Protein AF-A0A316Z812-F1 (afdb_monomer)

Mean predicted aligned error: 15.99 Å

Organism: NCBI:txid58919

InterPro domains:
  IPR019034 Uncharacterised protein family UPF0390 [PF09495] (1-79)

Structure (mmCIF, N/CA/C/O backbone):
data_AF-A0A316Z812-F1
#
_entry.id   AF-A0A316Z812-F1
#
loop_
_atom_site.group_PDB
_atom_site.id
_atom_site.type_symbol
_atom_site.label_atom_id
_atom_site.label_alt_id
_atom_site.label_comp_id
_atom_site.label_asym_id
_atom_site.label_entity_id
_atom_site.label_seq_id
_atom_site.pdbx_PDB_ins_code
_atom_site.Cartn_x
_atom_site.Cartn_y
_ato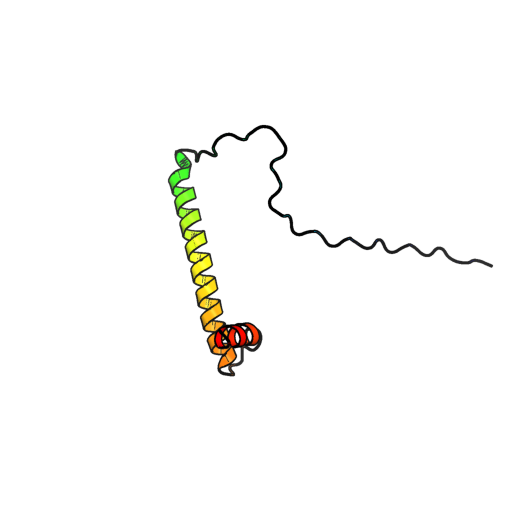m_site.Cartn_z
_atom_site.occupancy
_atom_site.B_iso_or_equiv
_atom_site.auth_seq_id
_atom_site.auth_comp_id
_atom_site.auth_asym_id
_atom_site.auth_atom_id
_atom_site.pdbx_PDB_model_num
ATOM 1 N N . MET A 1 1 ? 46.357 47.556 6.888 1.00 43.59 1 MET A N 1
ATOM 2 C CA . MET A 1 1 ? 46.137 46.123 6.592 1.00 43.59 1 MET A CA 1
ATOM 3 C C . MET A 1 1 ? 44.772 45.734 7.140 1.00 43.59 1 MET A C 1
ATOM 5 O O . MET A 1 1 ? 44.623 45.699 8.351 1.00 43.59 1 MET A O 1
ATOM 9 N N . ALA A 1 2 ? 43.769 45.520 6.289 1.00 52.00 2 ALA A N 1
ATOM 10 C CA . ALA A 1 2 ? 42.448 45.061 6.722 1.00 52.00 2 ALA A CA 1
ATOM 11 C C . ALA A 1 2 ? 42.263 43.610 6.258 1.00 52.00 2 ALA A C 1
ATOM 13 O O . ALA A 1 2 ? 41.982 43.360 5.088 1.00 52.00 2 ALA A O 1
ATOM 14 N N . GLN A 1 3 ? 42.487 42.647 7.156 1.00 54.22 3 GLN A N 1
ATOM 15 C CA . GLN A 1 3 ? 42.115 41.251 6.919 1.00 54.22 3 GLN A CA 1
ATOM 16 C C . GLN A 1 3 ? 40.647 41.074 7.313 1.00 54.22 3 GLN A C 1
ATOM 18 O O . GLN A 1 3 ? 40.274 41.233 8.471 1.00 54.22 3 GLN A O 1
ATOM 23 N N . GLY A 1 4 ? 39.814 40.814 6.305 1.00 61.31 4 GLY A N 1
ATOM 24 C CA . GLY A 1 4 ? 38.364 40.717 6.422 1.00 61.31 4 GLY A CA 1
ATOM 25 C C . GLY A 1 4 ? 37.871 39.530 7.253 1.00 61.31 4 GLY A C 1
ATOM 26 O O . GLY A 1 4 ? 38.483 38.463 7.310 1.00 61.31 4 GLY A O 1
ATOM 27 N N . PHE A 1 5 ? 36.707 39.735 7.865 1.00 67.25 5 PHE A N 1
ATOM 28 C CA . PHE A 1 5 ? 35.950 38.750 8.628 1.00 67.25 5 PHE A CA 1
ATOM 29 C C . PHE A 1 5 ? 35.404 37.651 7.700 1.00 67.25 5 PHE A C 1
ATOM 31 O O . PHE A 1 5 ? 34.665 37.935 6.757 1.00 67.25 5 PHE A O 1
ATOM 38 N N . LYS A 1 6 ? 35.752 36.385 7.960 1.00 69.19 6 LYS A N 1
ATOM 39 C CA . LYS A 1 6 ? 35.184 35.222 7.259 1.00 69.19 6 LYS A CA 1
ATOM 40 C C . LYS A 1 6 ? 34.072 34.616 8.126 1.00 69.19 6 LYS A C 1
ATOM 42 O O . LYS A 1 6 ? 34.395 34.096 9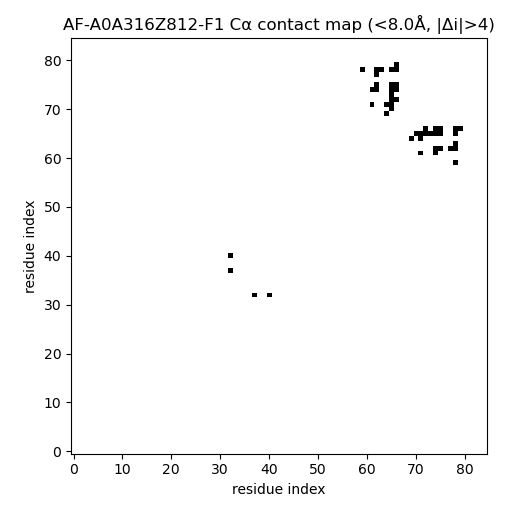.193 1.00 69.19 6 LYS A O 1
ATOM 47 N N . PRO A 1 7 ? 32.791 34.627 7.713 1.00 65.06 7 PRO A N 1
ATOM 48 C CA . PRO A 1 7 ? 31.756 33.920 8.456 1.00 65.06 7 PRO A CA 1
ATOM 49 C C . PRO A 1 7 ? 31.976 32.408 8.335 1.00 65.06 7 PRO A C 1
ATOM 51 O O . PRO A 1 7 ? 32.077 31.854 7.236 1.00 65.06 7 PRO A O 1
ATOM 54 N N . THR A 1 8 ? 32.061 31.730 9.475 1.00 64.31 8 THR A N 1
ATOM 55 C CA . THR A 1 8 ? 32.140 30.272 9.545 1.00 64.31 8 THR A CA 1
ATOM 56 C C . THR A 1 8 ? 30.819 29.674 9.051 1.00 64.31 8 THR A C 1
ATOM 58 O O . THR A 1 8 ? 29.738 29.966 9.561 1.00 64.31 8 THR A O 1
ATOM 61 N N . LYS A 1 9 ? 30.882 28.842 8.004 1.00 62.91 9 LYS A N 1
ATOM 62 C CA . LYS A 1 9 ? 29.728 28.073 7.514 1.00 62.91 9 LYS A CA 1
ATOM 63 C C . LYS A 1 9 ? 29.275 27.118 8.618 1.00 62.91 9 LYS A C 1
ATOM 65 O O . LYS A 1 9 ? 29.978 26.162 8.931 1.00 62.91 9 LYS A O 1
ATOM 70 N N . VAL A 1 10 ? 28.085 27.346 9.168 1.00 62.81 10 VAL A N 1
ATOM 71 C CA . VAL A 1 10 ? 27.430 26.399 10.076 1.00 62.81 10 VAL A CA 1
ATOM 72 C C . VAL A 1 10 ? 27.048 25.161 9.261 1.00 62.81 10 VAL A C 1
ATOM 74 O O . VAL A 1 10 ? 26.085 25.181 8.491 1.00 62.81 10 VAL A O 1
ATOM 77 N N . SER A 1 11 ? 27.823 24.081 9.377 1.00 60.19 11 SER A N 1
ATOM 78 C CA . SER A 1 11 ? 27.460 22.792 8.790 1.00 60.19 11 SER A CA 1
ATOM 79 C C . SER A 1 11 ? 26.205 22.283 9.500 1.00 60.19 11 SER A C 1
ATOM 81 O O . SER A 1 11 ? 26.263 21.883 10.663 1.00 60.19 11 SER A O 1
ATOM 83 N N . LYS A 1 12 ? 25.051 22.313 8.824 1.00 62.94 12 LYS A N 1
ATOM 84 C CA . LYS A 1 12 ? 23.846 21.641 9.322 1.00 62.94 12 LYS A CA 1
ATOM 85 C C . LYS A 1 12 ? 24.157 20.150 9.425 1.00 62.94 12 LYS A C 1
ATOM 87 O O . LYS A 1 12 ? 24.356 19.492 8.407 1.00 62.94 12 LYS A O 1
ATOM 92 N N . ALA A 1 13 ? 24.222 19.649 10.655 1.00 66.56 13 ALA A N 1
ATOM 93 C CA . ALA A 1 13 ? 24.397 18.233 10.928 1.00 66.56 13 ALA A CA 1
ATOM 94 C C . ALA A 1 13 ? 23.306 17.413 10.208 1.00 66.56 13 ALA A C 1
ATOM 96 O O . ALA A 1 13 ? 22.160 17.875 10.104 1.00 66.56 13 ALA A O 1
ATOM 97 N N . PRO A 1 14 ? 23.631 16.210 9.701 1.00 59.62 14 PRO A N 1
ATOM 98 C CA . PRO A 1 14 ? 22.653 15.354 9.051 1.00 59.62 14 PRO A CA 1
ATOM 99 C C . PRO A 1 14 ? 21.544 15.011 10.049 1.00 59.62 14 PRO A C 1
ATOM 101 O O . PRO A 1 14 ? 21.788 14.486 11.134 1.00 59.62 14 PRO A O 1
ATOM 104 N N . LYS A 1 15 ? 20.304 15.344 9.681 1.00 60.25 15 LYS A N 1
ATOM 105 C CA . LYS A 1 15 ? 19.110 15.061 10.477 1.00 60.25 15 LYS A CA 1
ATOM 106 C C . LYS A 1 15 ? 18.972 13.544 10.610 1.00 60.25 15 LYS A C 1
ATOM 108 O O . LYS A 1 15 ? 18.602 12.870 9.651 1.00 60.25 15 LYS A O 1
ATOM 113 N N . ALA A 1 16 ? 19.303 13.016 11.788 1.00 65.12 16 ALA A N 1
ATOM 114 C CA . ALA A 1 16 ? 19.144 11.604 12.098 1.00 65.12 16 ALA A CA 1
ATOM 115 C C . ALA A 1 16 ? 17.693 11.183 11.820 1.00 65.12 16 ALA A C 1
ATOM 117 O O . ALA A 1 16 ? 16.745 11.836 12.267 1.00 65.12 16 ALA A O 1
ATOM 118 N N . ARG A 1 17 ? 17.515 10.102 11.049 1.00 60.78 17 ARG A N 1
ATOM 119 C CA . ARG A 1 17 ? 16.210 9.454 10.872 1.00 60.78 17 ARG A CA 1
ATOM 120 C C . ARG A 1 17 ? 15.710 9.092 12.265 1.00 60.78 17 ARG A C 1
ATOM 122 O O . ARG A 1 17 ? 16.387 8.360 12.980 1.00 60.78 17 ARG A O 1
ATOM 129 N N . SER A 1 18 ? 14.568 9.646 12.663 1.00 60.16 18 SER A N 1
ATOM 130 C CA . SER A 1 18 ? 13.993 9.423 13.985 1.00 60.16 18 SER A CA 1
ATOM 131 C C . SER A 1 18 ? 13.676 7.937 14.154 1.00 60.16 18 SER A C 1
ATOM 133 O O . SER A 1 18 ? 12.632 7.459 13.706 1.00 60.16 18 SER A O 1
ATOM 135 N N . GLY A 1 19 ? 14.592 7.203 14.785 1.00 65.62 19 GLY A N 1
ATOM 136 C CA . GLY A 1 19 ? 14.305 5.897 15.353 1.00 65.62 19 GLY A CA 1
ATOM 137 C C . GLY A 1 19 ? 13.126 6.024 16.313 1.00 65.62 19 GLY A C 1
ATOM 138 O O . GLY A 1 19 ? 12.892 7.090 16.886 1.00 65.62 19 GLY A O 1
ATOM 139 N N . LYS A 1 20 ? 12.345 4.950 16.440 1.00 65.38 20 LYS A N 1
ATOM 140 C CA . LYS A 1 20 ? 11.188 4.874 17.337 1.00 65.38 20 LYS A CA 1
ATOM 141 C C . LYS A 1 20 ? 11.609 5.362 18.723 1.00 65.38 20 LYS A C 1
ATOM 143 O O . LYS A 1 20 ? 12.332 4.659 19.42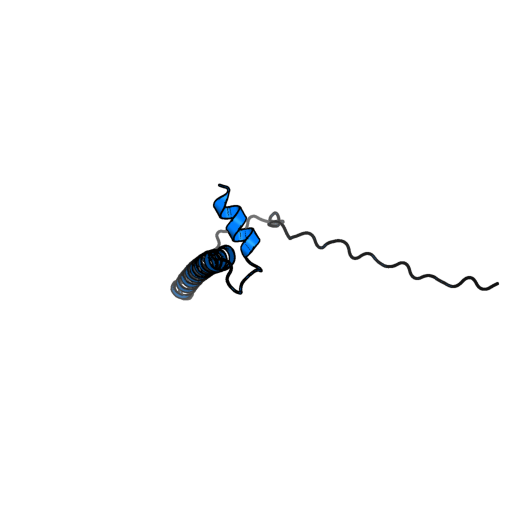0 1.00 65.38 20 LYS A O 1
ATOM 148 N N . ALA A 1 21 ? 11.190 6.578 19.076 1.00 69.88 21 ALA A N 1
ATOM 149 C CA . ALA A 1 21 ? 11.579 7.209 20.326 1.00 69.88 21 ALA A CA 1
ATOM 150 C C . ALA A 1 21 ? 11.223 6.273 21.484 1.00 69.88 21 ALA A C 1
ATOM 152 O O . ALA A 1 21 ? 10.095 5.764 21.561 1.00 69.88 21 ALA A O 1
ATOM 153 N N . THR A 1 22 ? 12.198 6.017 22.354 1.00 72.81 22 THR A N 1
ATOM 154 C CA . THR A 1 22 ? 11.953 5.336 23.618 1.00 72.81 22 THR A CA 1
ATOM 155 C C . THR A 1 22 ? 10.919 6.163 24.381 1.00 72.81 22 THR A C 1
ATOM 157 O O . THR A 1 22 ? 11.046 7.387 24.455 1.00 72.81 22 THR A O 1
ATOM 160 N N . PRO A 1 23 ? 9.824 5.549 24.861 1.00 70.62 23 PRO A N 1
ATOM 161 C CA . PRO A 1 23 ? 8.779 6.298 25.535 1.00 70.62 23 PRO A CA 1
ATOM 162 C C . PRO A 1 23 ? 9.345 6.849 26.844 1.00 70.62 23 PRO A C 1
ATOM 164 O O . PRO A 1 23 ? 9.519 6.115 27.811 1.00 70.62 23 PRO A O 1
ATOM 167 N N . THR A 1 24 ? 9.649 8.141 26.859 1.00 79.12 24 THR A N 1
ATOM 168 C CA . THR A 1 24 ? 9.986 8.880 28.069 1.00 79.12 24 THR A CA 1
ATOM 169 C C . THR A 1 24 ? 8.681 9.301 28.748 1.00 79.12 24 THR A C 1
ATOM 171 O O . THR A 1 24 ? 7.796 9.889 28.121 1.00 79.12 24 THR A O 1
ATOM 174 N N . GLY A 1 25 ? 8.516 8.926 30.018 1.00 79.06 25 GLY A N 1
ATOM 175 C CA . GLY A 1 25 ? 7.328 9.230 30.822 1.00 79.06 25 GLY A CA 1
ATOM 176 C C . GLY A 1 25 ? 6.598 7.994 31.366 1.00 79.06 25 GLY A C 1
ATOM 177 O O . GLY A 1 25 ? 7.004 6.859 31.104 1.00 79.06 25 GLY A O 1
ATOM 178 N N . PRO A 1 26 ? 5.524 8.200 32.150 1.00 85.94 26 PRO A N 1
ATOM 179 C CA . PRO A 1 26 ? 4.761 7.114 32.758 1.00 85.94 26 PRO A CA 1
ATOM 180 C C . PRO A 1 26 ? 4.195 6.155 31.703 1.00 85.94 26 PRO A C 1
ATOM 182 O O . PRO A 1 26 ? 3.936 6.539 30.556 1.00 85.94 26 PRO A O 1
ATOM 185 N N . LYS A 1 27 ? 3.98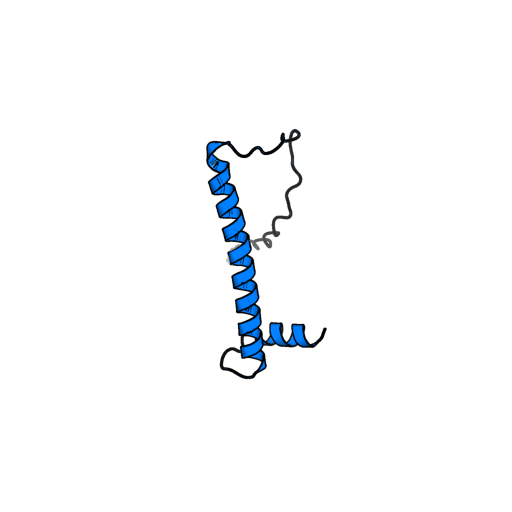8 4.890 32.101 1.00 84.62 27 LYS A N 1
ATOM 186 C CA . LYS A 1 27 ? 3.421 3.847 31.234 1.00 84.62 27 LYS A CA 1
ATOM 187 C C . LYS A 1 27 ? 2.095 4.341 30.657 1.00 84.62 27 LYS A C 1
ATOM 189 O O . LYS A 1 27 ? 1.116 4.523 31.373 1.00 84.62 27 LYS A O 1
ATOM 194 N N . ARG A 1 28 ? 2.072 4.566 29.343 1.00 82.56 28 ARG A N 1
ATOM 195 C CA . ARG A 1 28 ? 0.843 4.919 28.631 1.00 82.56 28 ARG A CA 1
ATOM 196 C C . ARG A 1 28 ? -0.091 3.712 28.665 1.00 82.56 28 ARG A C 1
ATOM 198 O O . ARG A 1 28 ? 0.332 2.608 28.328 1.00 82.56 28 ARG A O 1
ATOM 205 N N . GLY A 1 29 ? -1.339 3.936 29.067 1.00 80.81 29 GLY A N 1
ATOM 206 C CA . GLY A 1 29 ? -2.378 2.909 29.059 1.00 80.81 29 GLY A CA 1
ATOM 207 C C . GLY A 1 29 ? -2.677 2.372 27.651 1.00 80.81 29 GLY A C 1
ATOM 208 O O . GLY A 1 29 ? -2.180 2.910 26.651 1.00 80.81 29 GLY A O 1
ATOM 209 N N . PRO A 1 30 ? -3.493 1.308 27.550 1.00 82.56 30 PRO A N 1
ATOM 210 C CA . PRO A 1 30 ? -3.862 0.727 26.266 1.00 82.56 30 PRO A CA 1
ATOM 211 C C . PRO A 1 30 ? -4.523 1.780 25.367 1.00 82.56 30 PRO A C 1
ATOM 213 O O . PRO A 1 30 ? -5.395 2.537 25.791 1.00 82.56 30 PRO A O 1
ATOM 216 N N . LYS A 1 31 ? -4.105 1.838 24.098 1.00 82.88 31 LYS A N 1
ATOM 217 C CA . LYS A 1 31 ? -4.732 2.717 23.104 1.00 82.88 31 LYS A CA 1
ATOM 218 C C . LYS A 1 31 ? -6.080 2.119 22.700 1.00 82.88 31 LYS A C 1
ATOM 220 O O . LYS A 1 31 ? -6.106 1.099 22.017 1.00 82.88 31 LYS A O 1
ATOM 225 N N . VAL A 1 32 ? -7.182 2.756 23.092 1.00 88.19 32 VAL A N 1
ATOM 226 C CA . VAL A 1 32 ? -8.546 2.313 22.760 1.00 88.19 32 VAL A CA 1
ATOM 227 C C . VAL A 1 32 ? -9.087 3.107 21.571 1.00 88.19 32 VAL A C 1
ATOM 229 O O . VAL A 1 32 ? -8.951 4.329 21.508 1.00 88.19 32 VAL A O 1
ATOM 232 N N . ILE A 1 33 ? -9.705 2.413 20.612 1.00 84.25 33 ILE A N 1
ATOM 233 C CA . ILE A 1 33 ? -10.437 3.058 19.517 1.00 84.25 33 ILE A CA 1
ATOM 234 C C . ILE A 1 33 ? -11.802 3.492 20.064 1.00 84.25 33 ILE A C 1
ATOM 236 O O . ILE A 1 33 ? -12.530 2.649 20.587 1.00 84.25 33 ILE A O 1
ATOM 240 N N . PRO A 1 34 ? -12.196 4.769 19.928 1.00 84.38 34 PRO A N 1
ATOM 241 C CA . PRO A 1 34 ? -13.510 5.201 20.380 1.00 84.38 34 PRO A CA 1
ATOM 242 C C . PRO A 1 34 ? -14.612 4.497 19.565 1.00 84.38 34 PRO A C 1
ATOM 244 O O . PRO A 1 34 ? -14.467 4.353 18.345 1.00 84.38 34 PRO A O 1
ATOM 247 N N . PRO A 1 35 ? -15.735 4.099 20.189 1.00 80.25 35 PRO A N 1
ATOM 248 C CA . PRO A 1 35 ? -16.729 3.203 19.587 1.00 80.25 35 PRO A CA 1
ATOM 249 C C . PRO A 1 35 ? -17.288 3.722 18.253 1.00 80.25 35 PRO A C 1
ATOM 251 O O . PRO A 1 35 ? -17.406 2.965 17.289 1.00 80.25 35 PRO A O 1
ATOM 254 N N . LYS A 1 36 ? -17.511 5.039 18.144 1.00 87.06 36 LYS A N 1
ATOM 255 C CA . LYS A 1 36 ? -18.020 5.696 16.926 1.00 87.06 36 LYS A CA 1
ATOM 256 C C . LYS A 1 36 ? -17.010 5.771 15.767 1.00 87.06 36 LYS A C 1
ATOM 258 O O . LYS A 1 36 ? -17.393 6.135 14.663 1.00 87.06 36 LYS A O 1
ATOM 263 N N . LYS A 1 37 ? -15.724 5.454 15.983 1.00 88.31 37 LYS A N 1
ATOM 264 C CA . LYS A 1 37 ? -14.669 5.529 14.945 1.00 88.31 37 LYS A CA 1
ATOM 265 C C . LYS A 1 37 ? -14.149 4.166 14.494 1.00 88.31 37 LYS A C 1
ATOM 267 O O . LYS A 1 37 ? -13.238 4.106 13.672 1.00 88.31 37 LYS A O 1
ATOM 272 N N . THR A 1 38 ? -14.711 3.072 14.998 1.00 89.06 38 THR A N 1
ATOM 273 C CA . THR A 1 38 ? -14.270 1.707 14.666 1.00 89.06 38 THR A CA 1
ATOM 274 C C . THR A 1 38 ? -14.325 1.429 13.162 1.00 89.06 38 THR A C 1
ATOM 276 O O . THR A 1 38 ? -13.339 0.956 12.597 1.00 89.06 38 THR A O 1
ATOM 279 N N . ALA A 1 39 ? -15.421 1.801 12.495 1.00 91.00 39 ALA A N 1
ATOM 280 C CA . ALA A 1 39 ? -15.571 1.670 11.045 1.00 91.00 39 ALA A CA 1
ATOM 281 C C . ALA A 1 39 ? -14.523 2.491 10.272 1.00 91.00 39 ALA A C 1
ATOM 283 O O . ALA A 1 39 ? -13.857 1.966 9.382 1.00 91.00 39 ALA A O 1
ATOM 284 N N . ALA A 1 40 ? -14.303 3.749 10.667 1.00 91.75 40 ALA A N 1
ATOM 285 C CA . ALA A 1 40 ? -13.321 4.627 10.031 1.00 91.75 40 ALA A CA 1
ATOM 286 C C . ALA A 1 40 ? -11.881 4.101 10.177 1.00 91.75 40 ALA A C 1
ATOM 288 O O . ALA A 1 40 ? -11.107 4.135 9.220 1.00 91.75 40 ALA A O 1
ATOM 289 N N . VAL A 1 41 ? -11.521 3.564 11.350 1.00 91.75 41 VAL A N 1
ATOM 290 C CA . VAL A 1 41 ? -10.193 2.969 11.576 1.00 91.75 41 VAL A CA 1
ATOM 291 C C . VAL A 1 41 ? -10.008 1.695 10.749 1.00 91.75 41 VAL A C 1
ATOM 293 O O . VAL A 1 41 ? -8.946 1.518 10.150 1.00 91.75 41 VAL A O 1
ATOM 296 N N . LYS A 1 42 ? -11.033 0.835 10.657 1.00 92.50 42 LYS A N 1
ATOM 297 C CA . LYS A 1 42 ? -11.000 -0.354 9.788 1.00 92.50 42 LYS A CA 1
ATOM 298 C C . LYS A 1 42 ? -10.801 0.041 8.326 1.00 92.50 42 LYS A C 1
ATOM 300 O O . LYS A 1 42 ? -9.881 -0.465 7.688 1.00 92.50 42 LYS A O 1
ATOM 305 N N . HIS A 1 43 ? -11.591 0.994 7.830 1.00 93.50 43 HIS A N 1
ATOM 306 C CA . HIS A 1 43 ? -11.473 1.506 6.465 1.00 93.50 43 HIS A CA 1
ATOM 307 C C . HIS A 1 43 ? -10.066 2.051 6.182 1.00 93.50 43 HIS A C 1
ATOM 309 O O . HIS A 1 43 ? -9.424 1.633 5.222 1.00 93.50 43 HIS A O 1
ATOM 315 N N . ALA A 1 44 ? -9.525 2.894 7.066 1.00 92.81 44 ALA A N 1
ATOM 316 C CA . ALA A 1 44 ? -8.160 3.405 6.929 1.00 92.81 44 ALA A CA 1
ATOM 317 C C . ALA A 1 44 ? -7.103 2.282 6.914 1.00 92.81 44 ALA A C 1
ATOM 319 O O . ALA A 1 44 ? -6.109 2.371 6.193 1.00 92.81 44 ALA A O 1
ATOM 320 N N . GLY A 1 45 ? -7.313 1.213 7.687 1.00 92.94 45 GLY A N 1
ATOM 321 C CA . GLY A 1 45 ? -6.467 0.021 7.660 1.00 92.94 45 GLY A CA 1
ATOM 322 C C . GLY A 1 45 ? -6.500 -0.701 6.311 1.00 92.94 45 GLY A C 1
ATOM 323 O O . GLY A 1 45 ? -5.444 -1.074 5.798 1.00 92.94 45 GLY A O 1
ATOM 324 N N . HIS A 1 46 ? -7.684 -0.861 5.716 1.00 95.19 46 HIS A N 1
ATOM 325 C CA . HIS A 1 46 ? -7.837 -1.456 4.385 1.00 95.19 46 HIS A CA 1
ATOM 326 C C . HIS A 1 46 ? -7.188 -0.601 3.298 1.00 95.19 46 HIS A C 1
ATOM 328 O O . HIS A 1 46 ? -6.406 -1.138 2.518 1.00 95.19 46 HIS A O 1
ATOM 334 N N . VAL A 1 47 ? -7.417 0.716 3.314 1.00 95.06 47 VAL A N 1
ATOM 335 C CA . VAL A 1 47 ? -6.790 1.655 2.371 1.00 95.06 47 VAL A CA 1
ATOM 336 C C . VAL A 1 47 ? -5.270 1.534 2.430 1.00 95.06 47 VAL A C 1
ATOM 338 O O . VAL A 1 47 ? -4.639 1.331 1.402 1.00 95.06 47 VAL A O 1
ATOM 341 N N . ARG A 1 48 ? -4.666 1.545 3.627 1.00 93.69 48 ARG A N 1
ATOM 342 C CA . ARG A 1 48 ? -3.207 1.386 3.772 1.00 93.69 48 ARG A CA 1
ATOM 343 C C . ARG A 1 48 ? -2.688 0.085 3.162 1.00 93.69 48 ARG A C 1
ATOM 345 O O . ARG A 1 48 ? -1.668 0.104 2.481 1.00 93.69 48 ARG A O 1
ATOM 352 N N . LYS A 1 49 ? -3.380 -1.035 3.401 1.00 93.44 49 LYS A N 1
ATOM 353 C CA . LYS A 1 49 ? -3.005 -2.342 2.838 1.00 93.44 49 LYS A CA 1
ATOM 354 C C . LYS A 1 49 ? -3.12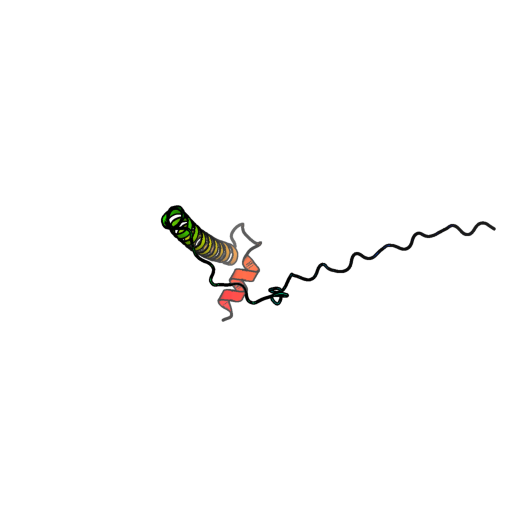5 -2.355 1.314 1.00 93.44 49 LYS A C 1
ATOM 356 O O . LYS A 1 49 ? -2.226 -2.847 0.641 1.00 93.44 49 LYS A O 1
ATOM 361 N N . GLN A 1 50 ? -4.212 -1.803 0.780 1.00 94.44 50 GLN A N 1
ATOM 362 C CA . GLN A 1 50 ? -4.445 -1.724 -0.660 1.00 94.44 50 GLN A CA 1
ATOM 363 C C . GLN A 1 50 ? -3.421 -0.820 -1.339 1.00 94.44 50 GLN A C 1
ATOM 365 O O . GLN A 1 50 ? -2.824 -1.241 -2.320 1.00 94.44 50 GLN A O 1
ATOM 370 N N . THR A 1 51 ? -3.150 0.368 -0.793 1.00 94.06 51 THR A N 1
ATOM 371 C CA . THR A 1 51 ? -2.122 1.268 -1.327 1.00 94.06 51 THR A CA 1
ATOM 372 C C . THR A 1 51 ? -0.764 0.580 -1.353 1.00 94.06 51 THR A C 1
ATOM 374 O O . THR A 1 51 ? -0.143 0.560 -2.406 1.00 94.06 51 THR A O 1
ATOM 377 N N . ALA A 1 52 ? -0.347 -0.057 -0.252 1.00 90.12 52 ALA A N 1
ATOM 378 C CA . ALA A 1 52 ? 0.930 -0.771 -0.199 1.00 90.12 52 ALA A CA 1
ATOM 379 C C . ALA A 1 52 ? 1.016 -1.920 -1.223 1.00 90.12 52 ALA A C 1
ATOM 381 O O . ALA A 1 52 ? 2.057 -2.123 -1.841 1.00 90.12 52 ALA A O 1
ATOM 382 N N . SER A 1 53 ? -0.079 -2.663 -1.422 1.00 90.88 53 SER A N 1
ATOM 383 C CA . SER A 1 53 ? -0.124 -3.738 -2.418 1.00 90.88 53 SER A CA 1
ATOM 384 C C . SER A 1 53 ? -0.164 -3.223 -3.856 1.00 90.88 53 SER A C 1
ATOM 386 O O . SER A 1 53 ? 0.334 -3.903 -4.748 1.00 90.88 53 SER A O 1
ATOM 388 N N . LEU A 1 54 ? -0.808 -2.084 -4.113 1.00 91.69 54 LEU A N 1
ATOM 389 C CA . LEU A 1 54 ? -0.860 -1.494 -5.448 1.00 91.69 54 LEU A CA 1
ATOM 390 C C . LEU A 1 54 ? 0.500 -0.910 -5.821 1.00 91.69 54 LEU A C 1
ATOM 392 O O . LEU A 1 54 ? 0.968 -1.156 -6.928 1.00 91.69 54 LEU A O 1
ATOM 396 N N . THR A 1 55 ? 1.163 -0.210 -4.897 1.00 91.00 55 THR A N 1
ATOM 397 C CA . THR A 1 55 ? 2.503 0.337 -5.139 1.00 91.00 55 THR A CA 1
ATOM 398 C C . THR A 1 55 ? 3.511 -0.769 -5.435 1.00 91.00 55 THR A C 1
ATOM 400 O O . THR A 1 55 ? 4.207 -0.677 -6.439 1.00 91.00 55 THR A O 1
ATOM 403 N N . SER A 1 56 ? 3.528 -1.859 -4.656 1.00 88.25 56 SER A N 1
ATOM 404 C CA . SER A 1 56 ? 4.472 -2.963 -4.891 1.00 88.25 56 SER A CA 1
ATOM 405 C C . SER A 1 56 ? 4.240 -3.684 -6.224 1.00 88.25 56 SER A C 1
ATOM 407 O O . SER A 1 56 ? 5.194 -4.041 -6.919 1.00 88.25 56 SER A O 1
ATOM 409 N N . ARG A 1 57 ? 2.974 -3.875 -6.621 1.00 88.06 57 ARG A N 1
ATOM 410 C CA . ARG A 1 57 ? 2.623 -4.448 -7.931 1.00 88.06 57 ARG A CA 1
ATOM 411 C C . ARG A 1 57 ? 3.082 -3.551 -9.075 1.00 88.06 57 ARG A C 1
ATOM 413 O O . ARG A 1 57 ? 3.736 -4.040 -9.990 1.00 88.06 57 ARG A O 1
ATOM 420 N N . ILE A 1 58 ? 2.795 -2.251 -8.993 1.00 88.06 58 ILE A N 1
ATOM 421 C CA . ILE A 1 58 ? 3.211 -1.272 -10.006 1.00 88.06 58 ILE A CA 1
ATOM 422 C C . ILE A 1 58 ? 4.736 -1.247 -10.120 1.00 88.06 58 ILE A C 1
ATOM 424 O O . ILE A 1 58 ? 5.259 -1.297 -11.226 1.00 88.06 58 ILE A O 1
ATOM 428 N N . GLU A 1 59 ? 5.457 -1.224 -9.000 1.00 85.25 59 GLU A N 1
ATOM 429 C CA . GLU A 1 59 ? 6.924 -1.260 -8.995 1.00 85.25 59 GLU A CA 1
ATOM 430 C C . GLU A 1 59 ? 7.466 -2.515 -9.688 1.00 85.25 59 GLU A C 1
ATOM 432 O O . GLU A 1 59 ? 8.381 -2.416 -10.502 1.00 85.25 59 GLU A O 1
ATOM 437 N N . THR A 1 60 ? 6.860 -3.678 -9.440 1.00 86.31 60 THR A N 1
ATOM 438 C CA . THR A 1 60 ? 7.263 -4.946 -10.066 1.00 86.31 60 THR A CA 1
ATOM 439 C C . THR A 1 60 ? 6.999 -4.942 -11.574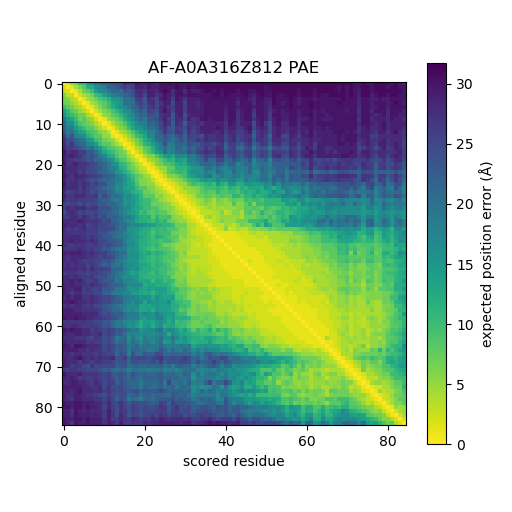 1.00 86.31 60 THR A C 1
ATOM 441 O O . THR A 1 60 ? 7.871 -5.310 -12.363 1.00 86.31 60 THR A O 1
ATOM 444 N N . GLU A 1 61 ? 5.820 -4.485 -12.004 1.00 86.81 61 GLU A N 1
ATOM 445 C CA . GLU A 1 61 ? 5.491 -4.353 -13.428 1.00 86.81 61 GLU A CA 1
ATOM 446 C C . GLU A 1 61 ? 6.427 -3.367 -14.136 1.00 86.81 61 GLU A C 1
ATOM 448 O O . GLU A 1 61 ? 6.897 -3.627 -15.247 1.00 86.81 61 GLU A O 1
ATOM 453 N N . MET A 1 62 ? 6.730 -2.243 -13.490 1.00 84.25 62 MET A N 1
ATOM 454 C CA . MET A 1 62 ? 7.620 -1.215 -14.023 1.00 84.25 62 MET A CA 1
ATOM 455 C C . MET A 1 62 ? 9.070 -1.700 -14.095 1.00 84.25 62 MET A C 1
ATOM 457 O O . MET A 1 62 ? 9.731 -1.470 -15.109 1.00 84.25 62 MET A O 1
ATOM 461 N N . ALA A 1 63 ? 9.548 -2.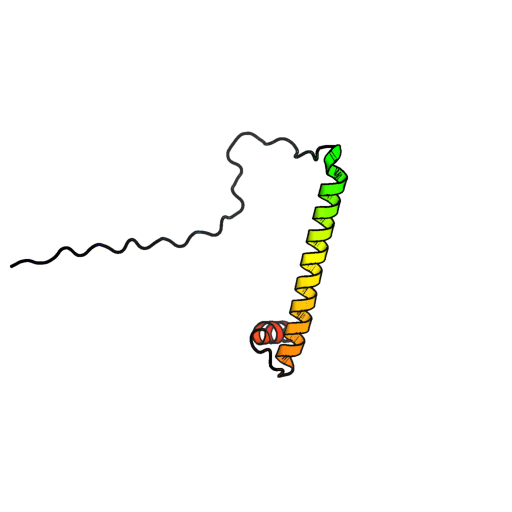432 -13.087 1.00 84.50 63 ALA A N 1
ATOM 462 C CA . ALA A 1 63 ? 10.851 -3.092 -13.109 1.00 84.50 63 ALA A CA 1
ATOM 463 C C . ALA A 1 63 ? 10.942 -4.116 -14.255 1.00 84.50 63 ALA A C 1
ATOM 465 O O . ALA A 1 63 ? 11.914 -4.113 -15.009 1.00 84.50 63 ALA A O 1
ATOM 466 N N . GLY A 1 64 ? 9.897 -4.923 -14.470 1.00 82.00 64 GLY A N 1
ATOM 467 C CA . GLY A 1 64 ? 9.830 -5.866 -15.592 1.00 82.00 64 GLY A CA 1
ATOM 468 C C . GLY A 1 64 ? 9.821 -5.190 -16.970 1.00 82.00 64 GLY A C 1
ATOM 469 O O . GLY A 1 64 ? 10.400 -5.707 -17.924 1.00 82.00 64 GLY A O 1
ATOM 470 N N . ARG A 1 65 ? 9.202 -4.011 -17.098 1.00 81.75 65 ARG A N 1
ATOM 471 C CA . ARG A 1 65 ? 9.275 -3.196 -18.327 1.00 81.75 65 ARG A CA 1
ATOM 472 C C . ARG A 1 65 ? 10.659 -2.569 -18.516 1.00 81.75 65 ARG A C 1
ATOM 474 O O . ARG A 1 65 ? 11.117 -2.448 -19.652 1.00 81.75 65 ARG A O 1
ATOM 481 N N . ALA A 1 66 ? 11.320 -2.201 -17.421 1.00 82.25 66 ALA A N 1
ATOM 482 C CA . ALA A 1 66 ? 12.656 -1.618 -17.431 1.00 82.25 66 ALA A CA 1
ATOM 483 C C . ALA A 1 66 ? 13.750 -2.626 -17.812 1.00 82.25 66 ALA A C 1
ATOM 485 O O . ALA A 1 66 ? 14.659 -2.290 -18.574 1.00 82.25 66 ALA A O 1
ATOM 486 N N . SER A 1 67 ? 13.657 -3.872 -17.338 1.00 77.81 67 SER A N 1
ATOM 487 C CA . SER A 1 67 ? 14.626 -4.925 -17.679 1.00 77.81 67 SER A CA 1
ATOM 488 C C . SER A 1 67 ? 14.558 -5.345 -19.146 1.00 77.81 67 SER A C 1
ATOM 490 O O . SER A 1 67 ? 15.586 -5.641 -19.750 1.00 77.81 67 SER A O 1
ATOM 492 N N . ARG A 1 68 ? 13.367 -5.300 -19.756 1.00 77.62 68 ARG A N 1
ATOM 493 C CA . ARG A 1 68 ? 13.127 -5.682 -21.160 1.00 77.62 68 ARG A CA 1
ATOM 494 C C . ARG A 1 68 ? 13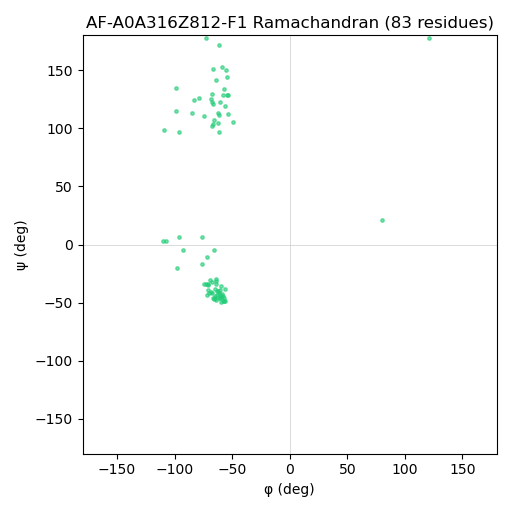.591 -4.645 -22.194 1.00 77.62 68 ARG A C 1
ATOM 496 O O . ARG A 1 68 ? 13.314 -4.814 -23.376 1.00 77.62 68 ARG A O 1
ATOM 503 N N . GLY A 1 69 ? 14.281 -3.581 -21.773 1.00 71.12 69 GLY A N 1
ATOM 504 C CA . GLY A 1 69 ? 14.846 -2.576 -22.682 1.00 71.12 69 GLY A CA 1
ATOM 505 C C . GLY A 1 69 ? 13.843 -1.537 -23.197 1.00 71.12 69 GLY A C 1
ATOM 506 O O . GLY A 1 69 ? 14.090 -0.912 -24.225 1.00 71.12 69 GLY A O 1
ATOM 507 N N . GLY A 1 70 ? 12.714 -1.349 -22.503 1.00 70.38 70 GLY A N 1
ATOM 508 C CA . GLY A 1 70 ? 11.756 -0.280 -22.800 1.00 70.38 70 GLY A CA 1
ATOM 509 C C . GLY A 1 70 ? 12.251 1.121 -22.388 1.00 70.38 70 GLY A C 1
ATOM 510 O O . GLY A 1 70 ? 13.305 1.254 -21.768 1.00 70.38 70 GLY A O 1
ATOM 511 N N . PRO A 1 71 ? 11.469 2.187 -22.653 1.00 76.38 71 PRO A N 1
ATOM 512 C CA . PRO A 1 71 ? 11.855 3.584 -22.380 1.00 76.38 71 PRO A CA 1
ATOM 513 C C . PRO A 1 71 ? 12.005 3.928 -20.885 1.00 76.38 71 PRO A C 1
ATOM 515 O O . PRO A 1 71 ? 12.387 5.040 -20.529 1.00 76.38 71 PRO A O 1
ATOM 518 N N . LEU A 1 72 ? 11.692 2.989 -19.991 1.00 73.75 72 LEU A N 1
ATOM 519 C CA . LEU A 1 72 ? 11.780 3.152 -18.546 1.00 73.75 72 LEU A CA 1
ATOM 520 C C . LEU A 1 72 ? 13.112 2.584 -18.050 1.00 73.75 72 LEU A C 1
ATOM 522 O O . LEU A 1 72 ? 13.222 1.391 -17.815 1.00 73.75 72 LEU A O 1
ATOM 526 N N . THR A 1 73 ? 14.129 3.421 -17.858 1.00 73.81 73 THR A N 1
ATOM 527 C CA . THR A 1 73 ? 15.470 2.969 -17.424 1.00 73.81 73 THR A CA 1
ATOM 528 C C . THR A 1 73 ? 15.722 3.126 -15.923 1.00 73.81 73 THR A C 1
ATOM 530 O O . THR A 1 73 ? 16.571 2.435 -15.364 1.00 73.81 73 THR A O 1
ATOM 533 N N . ILE A 1 74 ? 14.952 3.981 -15.241 1.00 77.38 74 ILE A N 1
ATOM 534 C CA . ILE A 1 74 ? 15.170 4.356 -13.830 1.00 77.38 74 ILE A CA 1
ATOM 535 C C . ILE A 1 74 ? 15.004 3.157 -12.874 1.00 77.38 74 ILE A C 1
ATOM 537 O O . ILE A 1 74 ? 15.675 3.089 -11.850 1.00 77.38 74 ILE A O 1
ATOM 541 N N . MET A 1 75 ? 14.159 2.177 -13.217 1.00 73.38 75 MET A N 1
ATOM 542 C CA . MET A 1 75 ? 13.903 0.983 -12.391 1.00 73.38 75 MET A CA 1
ATOM 543 C C . MET A 1 75 ? 14.737 -0.248 -12.779 1.00 73.38 75 MET A C 1
ATOM 545 O O . MET A 1 75 ? 14.547 -1.318 -12.203 1.00 73.38 75 MET A O 1
ATOM 549 N N . LYS A 1 76 ? 15.690 -0.116 -13.712 1.00 74.12 76 LYS A N 1
ATOM 550 C CA . LYS A 1 76 ? 16.506 -1.248 -14.179 1.00 74.12 76 LYS A CA 1
ATOM 551 C C . LYS A 1 76 ? 17.353 -1.867 -13.060 1.00 74.12 76 LYS A C 1
ATOM 553 O O . LYS A 1 76 ? 17.378 -3.081 -12.927 1.00 74.12 76 LYS A O 1
ATOM 558 N N . GLY A 1 77 ? 17.937 -1.048 -12.180 1.00 70.50 77 GLY A N 1
ATOM 559 C CA . GLY A 1 77 ? 18.721 -1.543 -11.040 1.00 70.50 77 GLY A CA 1
ATOM 560 C C . GLY A 1 77 ? 17.908 -2.355 -10.021 1.00 70.50 77 GLY A C 1
ATOM 561 O O . GLY A 1 77 ? 18.437 -3.288 -9.426 1.00 70.50 77 GLY A O 1
ATOM 562 N N . ALA A 1 78 ? 16.616 -2.048 -9.852 1.00 68.75 78 ALA A N 1
ATOM 563 C CA . ALA A 1 78 ? 15.714 -2.846 -9.018 1.00 68.75 78 ALA A CA 1
ATOM 564 C C . ALA A 1 78 ? 15.330 -4.172 -9.699 1.00 68.75 78 ALA A C 1
ATOM 566 O O . ALA A 1 78 ? 15.198 -5.193 -9.029 1.00 68.75 78 ALA A O 1
ATOM 567 N N . ALA A 1 79 ? 15.199 -4.171 -11.029 1.00 66.62 79 ALA A N 1
ATOM 568 C CA . ALA A 1 79 ? 14.926 -5.372 -11.813 1.00 66.62 79 ALA A CA 1
ATOM 569 C C . ALA A 1 79 ? 16.128 -6.335 -11.858 1.00 66.62 79 ALA A C 1
ATOM 571 O O . ALA A 1 79 ? 15.955 -7.539 -11.698 1.00 66.62 79 ALA A O 1
ATOM 572 N N . ASP A 1 80 ? 17.343 -5.803 -12.021 1.00 66.56 80 ASP A N 1
ATOM 573 C CA . ASP A 1 80 ? 18.584 -6.589 -12.065 1.00 66.56 80 ASP A CA 1
ATOM 574 C C . ASP A 1 80 ? 18.933 -7.197 -10.692 1.00 66.56 80 ASP A C 1
ATOM 576 O O . ASP A 1 80 ? 19.519 -8.276 -10.623 1.00 66.56 80 ASP A O 1
ATOM 580 N N . GLY A 1 81 ? 18.558 -6.525 -9.594 1.00 61.22 81 GLY A N 1
ATOM 581 C CA . GLY A 1 81 ? 18.705 -7.043 -8.230 1.00 61.22 81 GLY A CA 1
ATOM 582 C C . GLY A 1 81 ? 17.748 -8.194 -7.906 1.00 61.22 81 GLY A C 1
ATOM 583 O O . GLY A 1 81 ? 18.144 -9.125 -7.217 1.00 61.22 81 GLY A O 1
ATOM 584 N N . ALA A 1 82 ? 16.528 -8.174 -8.452 1.00 58.25 82 ALA A N 1
ATOM 585 C CA . ALA A 1 82 ? 15.545 -9.249 -8.284 1.00 58.25 82 ALA A CA 1
ATOM 586 C C . ALA A 1 82 ? 15.831 -10.498 -9.144 1.00 58.25 82 ALA A C 1
ATOM 588 O O . ALA A 1 82 ? 15.263 -11.550 -8.887 1.00 58.25 82 ALA A O 1
ATOM 589 N N . ALA A 1 83 ? 16.683 -10.391 -10.171 1.00 57.25 83 ALA A N 1
ATOM 590 C CA . ALA A 1 83 ? 17.071 -11.508 -11.041 1.00 57.25 83 ALA A CA 1
ATOM 591 C C . ALA A 1 83 ? 18.349 -12.243 -10.581 1.00 57.25 83 ALA A C 1
ATOM 593 O O . ALA A 1 83 ? 18.758 -13.209 -11.223 1.00 57.25 83 ALA A O 1
ATOM 594 N N . LYS A 1 84 ? 19.017 -11.754 -9.526 1.00 52.31 84 LYS A N 1
ATOM 595 C CA . LYS A 1 84 ? 20.275 -12.304 -8.984 1.00 52.31 84 LYS A CA 1
ATOM 596 C C . LYS A 1 84 ? 20.119 -13.033 -7.642 1.00 52.31 84 LYS A C 1
ATOM 598 O O . LYS A 1 84 ? 21.130 -13.473 -7.098 1.00 52.31 84 LYS A O 1
ATOM 603 N N . GLU A 1 85 ? 18.897 -13.156 -7.136 1.00 39.34 85 GLU A N 1
ATOM 604 C CA . GLU A 1 85 ? 18.514 -14.054 -6.034 1.00 39.34 85 GLU A CA 1
ATOM 605 C C . GLU A 1 85 ? 17.769 -15.267 -6.603 1.00 39.34 85 GLU A C 1
ATOM 607 O O . GLU A 1 85 ? 17.995 -16.384 -6.088 1.00 39.34 85 GLU A O 1
#

pLDDT: mean 76.49, std 13.26, range [39.34, 95.19]

Secondary structure (DSSP, 8-state):
------------------------SS-PPP-PPPGGGHHHHHHHHHHHHHHHHHHHHHHHHHHHHHHTT-S--TTHHHHHHHT--

Foldseek 3Di:
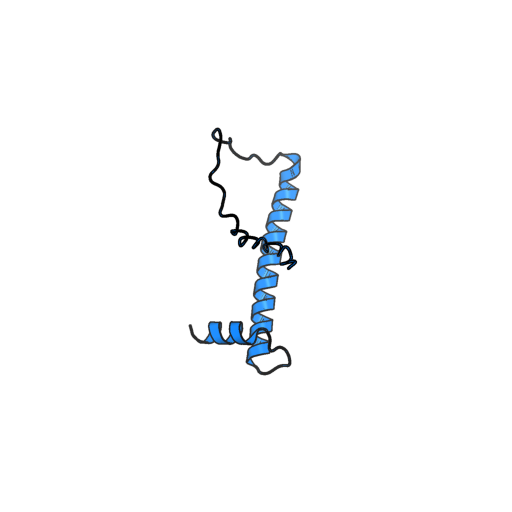DDDDDDDDPDPDDPDPDDDPDDDDDDDDDDDDDPPVCPVVVVVVVVVVVVVVVVVVVVLVVLCVCCCVPHPRVPSVVVNVVVVVD

Solvent-accessible surface area (backbone atoms only — not comparable to full-atom values): 5614 Å² total; per-residue (Å²): 139,87,86,77,88,77,83,79,80,80,77,79,71,82,80,72,79,81,63,86,73,76,84,81,71,78,87,75,72,86,89,74,79,58,83,94,45,50,67,58,53,51,52,53,52,51,51,54,53,50,52,56,53,50,52,54,50,50,50,51,55,48,13,57,44,13,63,73,72,46,96,48,61,90,39,24,69,64,31,58,58,68,73,74,114

Sequence (85 aa):
MAQGFKPTKVSKAPKARSGKATPTGPKRGPKVIPPKKTAAVKHAGHVRKQTASLTSRIETEMAGRASRGGPLTIMKGAADGAAKE

Radius of gyration: 24.75 Å; Cα contacts (8 Å, |Δi|>4): 24; chains: 1; bounding box: 64×60×56 Å